Protein AF-A0A820FHE3-F1 (afdb_monomer)

Secondary structure (DSSP, 8-state):
----------HHHHHHHHHHHHHTSEEEETTEEEE-----TTTTT----TTSS--HHHHHHHHHHHHHHHHHH--SHHHHHHHHHHHHHHHHHTT--HHHH--

Sequence (103 aa):
MFYFLNFFPSTNEIKSDIKTNEQNRYMNSNGALKTSVYHKEAAEPYVVPFGSNHPDHVFQNIIDTAITRAVRYLTTLSQFEEEIRQMKLTFLYNGYPPRHIDR

Radius of gyration: 16.95 Å; Cα contacts (8 Å, |Δi|>4): 67; chains: 1; bounding box: 39×17×57 Å

Structure (mmCIF, N/CA/C/O backbone):
data_AF-A0A820FHE3-F1
#
_entry.id   AF-A0A820FHE3-F1
#
loop_
_atom_site.group_PDB
_atom_site.id
_atom_site.type_symbol
_atom_site.label_atom_id
_atom_site.label_alt_id
_atom_site.label_comp_id
_atom_site.label_asym_id
_atom_site.label_entity_id
_atom_site.label_seq_id
_atom_site.pdbx_PDB_ins_code
_atom_site.Cartn_x
_atom_site.Cartn_y
_atom_site.Cartn_z
_atom_site.occupancy
_atom_site.B_iso_or_equiv
_atom_site.auth_seq_id
_atom_site.auth_comp_id
_atom_site.auth_asym_id
_atom_site.auth_atom_id
_atom_site.pdbx_PDB_model_num
ATOM 1 N N . MET A 1 1 ? -6.186 -5.591 -40.929 1.00 33.16 1 MET A N 1
ATOM 2 C CA . MET A 1 1 ? -7.579 -5.646 -40.442 1.00 33.16 1 MET A CA 1
ATOM 3 C C . MET A 1 1 ? -7.529 -6.193 -39.024 1.00 33.16 1 MET A C 1
ATOM 5 O O . MET A 1 1 ? -7.287 -7.377 -38.866 1.00 33.16 1 MET A O 1
ATOM 9 N N . PHE A 1 2 ? -7.623 -5.330 -38.011 1.00 31.20 2 PHE A N 1
ATOM 10 C CA . PHE A 1 2 ? -7.671 -5.734 -36.603 1.00 31.20 2 PHE A CA 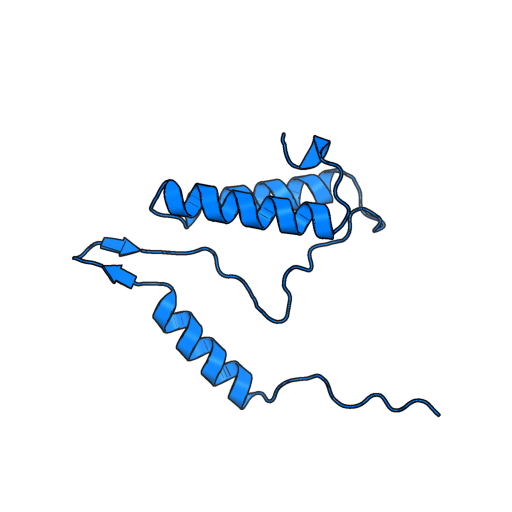1
ATOM 11 C C . PHE A 1 2 ? -8.873 -5.041 -35.963 1.00 31.20 2 PHE A C 1
ATOM 13 O O . PHE A 1 2 ? -8.967 -3.816 -35.982 1.00 31.20 2 PHE A O 1
ATOM 20 N N . TYR A 1 3 ? -9.818 -5.844 -35.480 1.00 31.83 3 TYR A N 1
ATOM 21 C CA . TYR A 1 3 ? -11.019 -5.391 -34.792 1.00 31.83 3 TYR A CA 1
ATOM 22 C C . TYR A 1 3 ? -10.658 -5.022 -33.348 1.00 31.83 3 TYR A C 1
ATOM 24 O O . TYR A 1 3 ? -10.362 -5.904 -32.547 1.00 31.83 3 TYR A O 1
ATOM 32 N N . PHE A 1 4 ? -10.701 -3.734 -33.004 1.00 33.56 4 PHE A N 1
ATOM 33 C CA . PHE A 1 4 ? -10.825 -3.301 -31.612 1.00 33.56 4 PHE A CA 1
ATOM 34 C C . PHE A 1 4 ? -12.307 -3.393 -31.236 1.00 33.56 4 PHE A C 1
ATOM 36 O O . PHE A 1 4 ? -13.102 -2.524 -31.591 1.00 33.56 4 PHE A O 1
ATOM 43 N N . LEU A 1 5 ? -12.697 -4.487 -30.582 1.00 34.28 5 LEU A N 1
ATOM 44 C CA . LEU A 1 5 ? -14.011 -4.602 -29.956 1.00 34.28 5 LEU A CA 1
ATOM 45 C 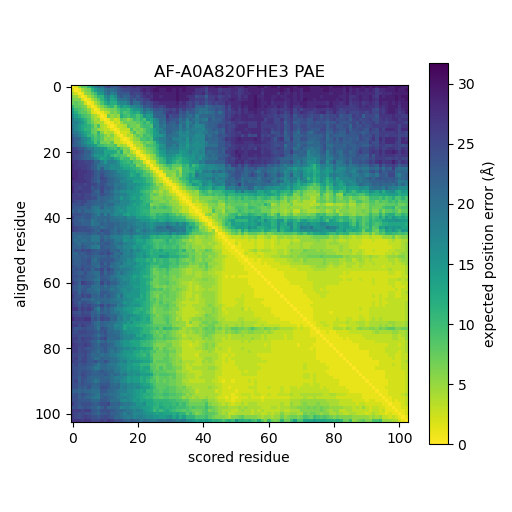C . LEU A 1 5 ? -14.005 -3.847 -28.623 1.00 34.28 5 LEU A C 1
ATOM 47 O O . LEU A 1 5 ? -13.075 -3.947 -27.828 1.00 34.28 5 LEU A O 1
ATOM 51 N N . ASN A 1 6 ? -15.066 -3.068 -28.442 1.00 43.72 6 ASN A N 1
ATOM 52 C CA . ASN A 1 6 ? -15.377 -2.204 -27.311 1.00 43.72 6 ASN A CA 1
ATOM 53 C C . ASN A 1 6 ? -15.118 -2.867 -25.945 1.00 43.72 6 ASN A C 1
ATOM 55 O O . ASN A 1 6 ? -15.821 -3.801 -25.570 1.00 43.72 6 ASN A O 1
ATOM 59 N N . PHE A 1 7 ? -14.164 -2.326 -25.181 1.00 43.53 7 PHE A N 1
ATOM 60 C CA . PHE A 1 7 ? -13.943 -2.641 -23.764 1.00 43.53 7 PHE A CA 1
ATOM 61 C C . PHE A 1 7 ? -14.083 -1.365 -22.921 1.00 43.53 7 PHE A C 1
ATOM 63 O O . PHE A 1 7 ? -13.185 -0.973 -22.184 1.00 43.53 7 PHE A O 1
ATOM 70 N N . PHE A 1 8 ? -15.190 -0.645 -23.088 1.00 42.44 8 PHE A N 1
ATOM 71 C CA . PHE A 1 8 ? -15.548 0.437 -22.173 1.00 42.44 8 PHE A CA 1
ATOM 72 C C . PHE A 1 8 ? -16.956 0.169 -21.642 1.00 42.44 8 PHE A C 1
ATOM 74 O O . PHE A 1 8 ? -17.887 0.108 -22.450 1.00 42.44 8 PHE A O 1
ATOM 81 N N . PRO A 1 9 ? -17.116 -0.033 -20.321 1.00 46.78 9 PRO A N 1
ATOM 82 C CA . PRO A 1 9 ? -18.422 -0.278 -19.729 1.00 46.78 9 PRO A CA 1
ATOM 83 C C . PRO A 1 9 ? -19.325 0.947 -19.883 1.00 46.78 9 PRO A C 1
ATOM 85 O O . PRO A 1 9 ? -18.869 2.094 -19.971 1.00 46.78 9 PRO A O 1
ATOM 88 N N . SER A 1 10 ? -20.628 0.690 -19.937 1.00 46.50 10 SER A N 1
ATOM 89 C CA . SER A 1 10 ? -21.655 1.711 -20.130 1.00 46.50 10 SER A CA 1
ATOM 90 C C . SER A 1 10 ? -21.689 2.678 -18.945 1.00 46.50 10 SER A C 1
ATOM 92 O O . SER A 1 10 ? -21.526 2.290 -17.789 1.00 46.50 10 SER A O 1
ATOM 94 N N . THR A 1 11 ? -21.973 3.958 -19.199 1.00 52.69 11 THR A N 1
ATOM 95 C CA . THR A 1 11 ? -22.060 4.989 -18.145 1.00 52.69 11 THR A CA 1
ATOM 96 C C . THR A 1 11 ? -23.116 4.685 -17.077 1.00 52.69 11 THR A C 1
ATOM 98 O O . THR A 1 11 ? -23.046 5.234 -15.977 1.00 52.69 11 THR A O 1
ATOM 101 N N . ASN A 1 12 ? -24.074 3.804 -17.375 1.00 47.56 12 ASN A N 1
ATOM 102 C CA . ASN A 1 12 ? -25.076 3.340 -16.421 1.00 47.56 12 ASN A CA 1
ATOM 103 C C . ASN A 1 12 ? -24.550 2.237 -15.490 1.00 47.56 12 ASN A C 1
ATOM 105 O O . ASN A 1 12 ? -24.886 2.268 -14.310 1.00 47.56 12 ASN A O 1
ATOM 109 N N . GLU A 1 13 ? -23.686 1.344 -15.980 1.00 50.00 13 GLU A N 1
ATOM 110 C CA . GLU A 1 13 ? -23.019 0.305 -15.173 1.00 50.00 13 GLU A CA 1
ATOM 111 C C . GLU A 1 13 ? -22.034 0.951 -14.193 1.00 50.00 13 GLU A C 1
ATOM 113 O O . GLU A 1 13 ? -22.070 0.697 -12.993 1.00 50.00 13 GLU A O 1
ATOM 118 N N . ILE A 1 14 ? -21.269 1.938 -14.673 1.00 51.50 14 ILE A N 1
ATOM 119 C CA . ILE A 1 14 ? -20.354 2.726 -13.839 1.00 51.50 14 ILE A CA 1
ATOM 120 C C . ILE A 1 14 ? -21.112 3.417 -12.689 1.00 51.50 14 ILE A C 1
ATOM 122 O O . ILE A 1 14 ? -20.623 3.472 -11.566 1.00 51.50 14 ILE A O 1
ATOM 126 N N . LYS A 1 15 ? -22.323 3.937 -12.929 1.00 46.28 15 LYS A N 1
ATOM 127 C CA . LYS A 1 15 ? -23.118 4.624 -11.894 1.00 46.28 15 LYS A CA 1
ATOM 128 C C . LYS A 1 15 ? -23.729 3.673 -10.863 1.00 46.28 15 LYS A C 1
ATOM 130 O O . LYS A 1 15 ? -23.838 4.064 -9.700 1.00 46.28 15 LYS A O 1
ATOM 135 N N . SER A 1 16 ? -24.144 2.469 -11.261 1.00 48.84 16 SER A N 1
ATOM 136 C CA . SER A 1 16 ? -24.615 1.451 -10.314 1.00 48.84 16 SER A CA 1
ATOM 137 C C . SER A 1 16 ? -23.469 0.905 -9.473 1.00 48.84 16 SER A C 1
ATOM 139 O O . SER A 1 16 ? -23.625 0.798 -8.261 1.00 48.84 16 SER A O 1
ATOM 141 N N . ASP A 1 17 ? -22.300 0.677 -10.074 1.00 47.03 17 ASP A N 1
ATOM 142 C CA . ASP A 1 17 ? -21.113 0.196 -9.363 1.00 47.03 17 ASP A CA 1
ATOM 143 C C . ASP A 1 17 ? -20.571 1.245 -8.395 1.00 47.03 17 ASP A C 1
ATOM 145 O O . ASP A 1 17 ? -20.161 0.905 -7.288 1.00 47.03 17 ASP A O 1
ATOM 149 N N . ILE A 1 18 ? -20.627 2.532 -8.760 1.00 50.44 18 ILE A N 1
ATOM 150 C CA . ILE A 1 18 ? -20.281 3.637 -7.857 1.00 50.44 18 ILE A CA 1
ATOM 151 C C . ILE A 1 18 ? -21.242 3.682 -6.663 1.00 50.44 18 ILE A C 1
ATOM 153 O O . ILE A 1 18 ? -20.776 3.768 -5.532 1.00 50.44 18 ILE A O 1
ATOM 157 N N . LYS A 1 19 ? -22.562 3.565 -6.871 1.00 48.12 19 LYS A N 1
ATOM 158 C CA . LYS A 1 19 ? -23.539 3.582 -5.765 1.00 48.12 19 LYS A CA 1
ATOM 159 C C . LYS A 1 19 ? -23.408 2.375 -4.834 1.00 48.12 19 LYS A C 1
ATOM 161 O O . LYS A 1 19 ? -23.460 2.546 -3.616 1.00 48.12 19 LYS A O 1
ATOM 166 N N . THR A 1 20 ? -23.211 1.181 -5.386 1.00 44.91 20 THR A N 1
ATOM 167 C CA . THR A 1 20 ? -23.038 -0.049 -4.600 1.00 44.91 20 THR A CA 1
ATOM 168 C C . THR A 1 20 ? -21.692 -0.054 -3.862 1.00 44.91 20 THR A C 1
ATOM 170 O O . THR A 1 20 ? -21.626 -0.484 -2.710 1.00 44.91 20 THR A O 1
ATOM 173 N N . ASN A 1 21 ? -20.629 0.509 -4.454 1.00 47.00 21 ASN A N 1
ATOM 174 C CA . ASN A 1 21 ? -19.341 0.678 -3.775 1.00 47.00 21 ASN A CA 1
ATOM 175 C C . ASN A 1 21 ? -19.349 1.794 -2.722 1.00 47.00 21 ASN A C 1
ATOM 177 O O . ASN A 1 21 ? -18.700 1.650 -1.691 1.00 47.00 21 ASN A O 1
ATOM 181 N N . GLU A 1 22 ? -20.068 2.899 -2.927 1.00 47.22 22 GLU A N 1
ATOM 182 C CA . GLU A 1 22 ? -20.193 3.970 -1.927 1.00 47.22 22 GLU A CA 1
ATOM 183 C C . GLU A 1 22 ? -20.938 3.504 -0.668 1.00 47.22 22 GLU A C 1
ATOM 185 O O . GLU A 1 22 ? -20.520 3.833 0.444 1.00 47.22 22 GLU A O 1
ATOM 190 N N . GLN A 1 23 ? -21.978 2.677 -0.817 1.00 42.72 23 GLN A N 1
ATOM 191 C CA . GLN A 1 23 ? -22.740 2.128 0.312 1.00 42.72 23 GLN A CA 1
ATOM 192 C C . GLN A 1 23 ? -21.948 1.121 1.171 1.00 42.72 23 GLN A C 1
ATOM 194 O O . GLN A 1 23 ? -22.239 0.986 2.356 1.00 42.72 23 GLN A O 1
ATOM 199 N N . ASN A 1 24 ? -20.906 0.477 0.632 1.00 45.69 24 ASN A N 1
ATOM 200 C CA . ASN A 1 24 ? -20.044 -0.456 1.376 1.00 45.69 24 ASN A CA 1
ATOM 201 C C . ASN A 1 24 ? -18.840 0.203 2.083 1.00 45.69 24 ASN A C 1
ATOM 203 O O . ASN A 1 24 ? -18.128 -0.468 2.828 1.00 45.69 24 ASN A O 1
ATOM 207 N N . ARG A 1 25 ? -18.585 1.503 1.872 1.00 52.56 25 ARG A N 1
ATOM 208 C CA . ARG A 1 25 ? -17.352 2.186 2.335 1.00 52.56 25 ARG A CA 1
ATOM 209 C C . ARG A 1 25 ? -17.454 2.850 3.706 1.00 52.56 25 ARG A C 1
ATOM 211 O O . ARG A 1 25 ? -16.428 3.194 4.288 1.00 52.56 25 ARG A O 1
ATOM 218 N N . TYR A 1 26 ? -18.670 2.984 4.224 1.00 51.03 26 TYR A N 1
ATOM 219 C CA . TYR A 1 26 ? -18.955 3.467 5.571 1.00 51.03 26 TYR A CA 1
ATOM 220 C C . TYR A 1 26 ? -19.893 2.475 6.247 1.00 51.03 26 TYR A C 1
ATOM 222 O O . TYR A 1 26 ? -21.112 2.636 6.242 1.00 51.03 26 TYR A O 1
ATOM 230 N N . MET A 1 27 ? -19.331 1.412 6.813 1.00 56.25 27 MET A N 1
ATOM 231 C CA . MET A 1 27 ? -20.122 0.470 7.598 1.00 56.25 27 MET A CA 1
ATOM 232 C C . MET A 1 27 ? -20.221 1.004 9.021 1.00 56.25 27 MET A C 1
ATOM 234 O O . MET A 1 27 ? -1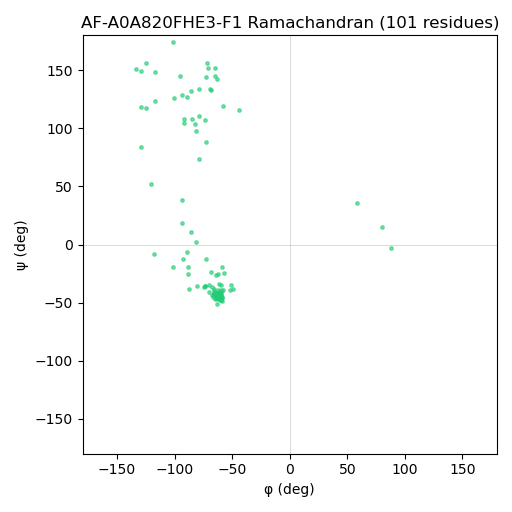9.244 1.001 9.768 1.00 56.25 27 MET A O 1
ATOM 238 N N . ASN A 1 28 ? -21.409 1.476 9.400 1.00 58.34 28 ASN A N 1
ATOM 239 C CA . ASN A 1 28 ? -21.736 1.694 10.802 1.00 58.34 28 ASN A CA 1
ATOM 240 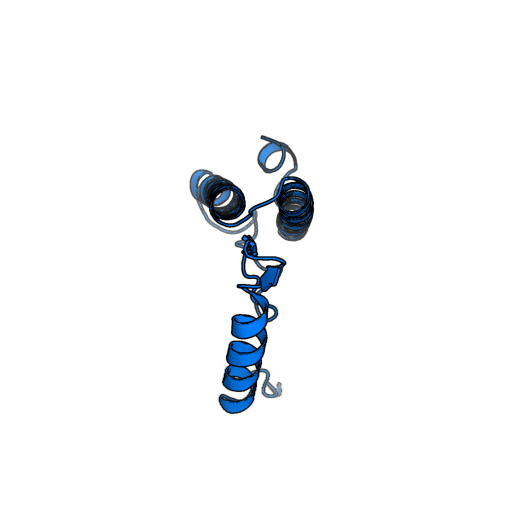C C . ASN A 1 28 ? -21.940 0.321 11.453 1.00 58.34 28 ASN A C 1
ATOM 242 O O . ASN A 1 28 ? -23.048 -0.213 11.474 1.00 58.34 28 ASN A O 1
ATOM 246 N N . SER A 1 29 ? -20.859 -0.280 11.946 1.00 60.94 29 SER A N 1
ATOM 247 C CA . SER A 1 29 ? -20.967 -1.466 12.789 1.00 60.94 29 SER A CA 1
ATOM 248 C C . SER A 1 29 ? -21.021 -1.013 14.243 1.00 60.94 29 SER A C 1
ATOM 250 O O . SER A 1 29 ? -20.006 -0.576 14.785 1.00 60.94 29 SER A O 1
ATOM 252 N N . ASN A 1 30 ? -22.190 -1.129 14.873 1.00 62.25 30 ASN A N 1
ATOM 253 C CA . ASN A 1 30 ? -22.397 -0.869 16.303 1.00 62.25 30 ASN A CA 1
ATOM 254 C C . ASN A 1 30 ? -22.028 0.557 16.768 1.00 62.25 30 ASN A C 1
ATOM 256 O O . ASN A 1 30 ? -21.519 0.736 17.870 1.00 62.25 30 ASN A O 1
ATOM 260 N N . GLY A 1 31 ? -22.261 1.578 15.941 1.00 68.31 31 GLY A N 1
ATOM 261 C CA . GLY A 1 31 ? -21.963 2.979 16.266 1.00 68.31 31 GLY A CA 1
ATOM 262 C C . GLY A 1 31 ? -20.541 3.426 15.917 1.00 68.31 31 GLY A C 1
ATOM 263 O O . GLY A 1 31 ? -20.235 4.607 16.059 1.00 68.31 31 GLY A O 1
ATOM 264 N N . ALA A 1 32 ? -19.686 2.523 15.427 1.00 63.19 32 ALA A N 1
ATOM 265 C CA . ALA A 1 32 ? -18.350 2.851 14.941 1.00 63.19 32 ALA A CA 1
ATOM 266 C C . ALA A 1 32 ? -18.339 2.936 13.409 1.00 63.19 32 ALA A C 1
ATOM 268 O O . ALA A 1 32 ? -18.741 1.997 12.717 1.00 63.19 32 ALA A O 1
ATOM 269 N N . LEU A 1 33 ? -17.860 4.066 12.885 1.00 68.62 33 LEU A N 1
ATOM 270 C CA . LEU A 1 33 ? -17.671 4.283 11.454 1.00 68.62 33 LEU A CA 1
ATOM 271 C C . LEU A 1 33 ? -16.458 3.466 10.990 1.00 68.62 33 LEU A C 1
ATOM 273 O O . LEU A 1 33 ? -15.328 3.819 11.314 1.00 68.62 33 LEU A O 1
ATOM 277 N N . LYS A 1 34 ? -16.678 2.373 10.253 1.00 69.75 34 LYS A N 1
ATOM 278 C CA . LYS A 1 34 ? -15.600 1.630 9.586 1.00 69.75 34 LYS A CA 1
ATOM 279 C C . LYS A 1 34 ? -15.367 2.190 8.195 1.00 69.75 34 LYS A C 1
ATOM 281 O O . LYS A 1 34 ? -16.304 2.259 7.400 1.00 69.75 34 LYS A O 1
ATOM 286 N N . THR A 1 35 ? -14.117 2.529 7.910 1.00 75.81 35 THR A N 1
ATOM 287 C CA . THR A 1 35 ? -13.654 2.996 6.601 1.00 75.81 35 THR A CA 1
ATOM 288 C C . THR A 1 35 ? -12.630 2.027 6.018 1.00 75.81 35 THR A C 1
ATOM 290 O O . THR A 1 35 ? -11.896 1.358 6.748 1.00 75.81 35 THR A O 1
ATOM 293 N N . SER A 1 36 ? -12.617 1.919 4.691 1.00 72.94 36 SER A N 1
ATOM 294 C CA . SER A 1 36 ? -11.680 1.095 3.924 1.00 72.94 36 SER A CA 1
ATOM 295 C C . SER A 1 36 ? -10.949 1.933 2.875 1.00 72.94 36 SER A C 1
ATOM 297 O O . SER A 1 36 ? -11.440 2.983 2.441 1.00 72.94 36 SER A O 1
ATOM 299 N N . VAL A 1 37 ? -9.768 1.473 2.452 1.00 77.25 37 VAL A N 1
ATOM 300 C CA . VAL A 1 37 ? -9.127 2.011 1.250 1.00 77.25 37 VAL A CA 1
ATOM 301 C C . VAL A 1 37 ? -9.953 1.580 0.046 1.00 77.25 37 VAL A C 1
ATOM 303 O O . VAL A 1 37 ? -10.397 0.441 -0.058 1.00 77.25 37 VAL A O 1
ATOM 306 N N . TYR A 1 38 ? -10.215 2.536 -0.840 1.00 75.88 38 TYR A N 1
ATOM 307 C CA . TYR A 1 38 ? -10.924 2.243 -2.070 1.00 75.88 38 TYR A CA 1
ATOM 308 C C . TYR A 1 38 ? -9.997 1.776 -3.156 1.00 75.88 38 TYR A C 1
ATOM 310 O O . TYR A 1 38 ? -9.028 2.470 -3.489 1.00 75.88 38 TYR A O 1
ATOM 318 N N . HIS A 1 39 ? -10.454 0.683 -3.742 1.00 73.56 39 HIS A N 1
ATOM 319 C CA . HIS A 1 39 ? -9.801 -0.053 -4.783 1.00 73.56 39 HIS A CA 1
ATOM 320 C C . HIS A 1 39 ? -10.659 -0.014 -6.043 1.00 73.56 39 HIS A C 1
ATOM 322 O O . HIS A 1 39 ? -11.851 -0.328 -6.003 1.00 73.56 39 HIS A O 1
ATOM 328 N N . LYS A 1 40 ? -10.104 0.468 -7.158 1.00 74.62 40 LYS A N 1
ATOM 329 C CA . LYS A 1 40 ? -10.862 0.588 -8.413 1.00 74.62 40 LYS A CA 1
ATOM 330 C C . LYS A 1 40 ? -10.670 -0.694 -9.209 1.00 74.62 40 LYS A C 1
ATOM 332 O O . LYS A 1 40 ? -9.649 -0.834 -9.872 1.00 74.62 40 LYS A O 1
ATOM 337 N N . GLU A 1 41 ? -11.681 -1.560 -9.233 1.00 67.38 41 GLU A N 1
ATOM 338 C CA . GLU A 1 41 ? -11.594 -2.889 -9.867 1.00 67.38 41 GLU A CA 1
ATOM 339 C C . GLU A 1 41 ? -11.092 -2.857 -11.319 1.00 67.38 41 GLU A C 1
ATOM 341 O O . GLU A 1 41 ? -10.270 -3.671 -11.715 1.00 67.38 41 GLU A O 1
ATOM 346 N N . ALA A 1 42 ? -11.514 -1.865 -12.109 1.00 61.97 42 ALA A N 1
ATOM 347 C CA . ALA A 1 42 ? -11.091 -1.735 -13.506 1.00 61.97 42 ALA A CA 1
ATOM 348 C C . ALA A 1 42 ? -9.630 -1.270 -13.699 1.00 61.97 42 ALA A C 1
ATOM 350 O O . ALA A 1 42 ? -9.135 -1.272 -14.823 1.00 61.97 42 ALA A O 1
ATOM 351 N N . ALA A 1 43 ? -8.971 -0.786 -12.645 1.00 62.88 43 ALA A N 1
ATOM 352 C CA . ALA A 1 43 ? -7.608 -0.260 -12.692 1.00 62.88 43 ALA A CA 1
ATOM 353 C C . ALA A 1 43 ? -6.635 -1.056 -11.816 1.00 62.88 43 ALA A C 1
ATOM 355 O O . ALA A 1 43 ? -5.435 -0.831 -11.903 1.00 62.88 43 ALA A O 1
ATOM 356 N N . GLU A 1 44 ? -7.110 -1.989 -10.998 1.00 64.25 44 GLU A N 1
ATOM 357 C CA . GLU A 1 44 ? -6.248 -2.806 -10.158 1.00 64.25 44 GLU A CA 1
ATOM 358 C C . GLU A 1 44 ? -5.911 -4.152 -10.790 1.00 64.25 44 GLU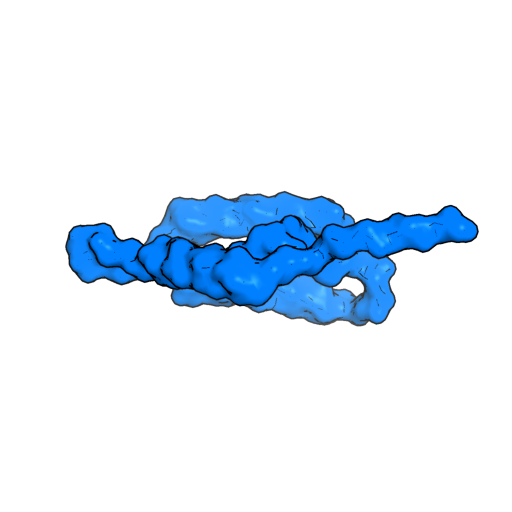 A C 1
ATOM 360 O O . GLU A 1 44 ? -6.736 -4.737 -11.488 1.00 64.25 44 GLU A O 1
ATOM 365 N N . PRO A 1 45 ? -4.687 -4.654 -10.568 1.00 67.44 45 PRO A N 1
ATOM 366 C CA . PRO A 1 45 ? -3.641 -4.121 -9.690 1.00 67.44 45 PRO A CA 1
ATOM 367 C C . PRO A 1 45 ? -2.644 -3.208 -10.437 1.00 67.44 45 PRO A C 1
ATOM 369 O O . PRO A 1 45 ? -1.447 -3.295 -10.197 1.00 67.44 45 PRO A O 1
ATOM 372 N N . TYR A 1 46 ? -3.061 -2.374 -11.394 1.00 72.06 46 TYR A N 1
ATOM 373 C CA . TYR A 1 46 ? -2.121 -1.591 -12.204 1.00 72.06 46 TYR A CA 1
ATOM 374 C C . TYR A 1 46 ? -1.671 -0.316 -11.482 1.00 72.06 46 TYR A C 1
ATOM 376 O O . TYR A 1 46 ? -2.377 0.692 -11.434 1.00 72.06 46 TYR A O 1
ATOM 384 N N . VAL A 1 47 ? -0.445 -0.350 -10.960 1.00 85.25 47 VAL A N 1
ATOM 385 C CA . VAL A 1 47 ? 0.324 0.852 -10.609 1.00 85.25 47 VAL A CA 1
ATOM 386 C C . VAL A 1 47 ? 1.360 1.118 -11.699 1.00 85.25 47 VAL A C 1
ATOM 388 O O . VAL A 1 47 ? 1.505 0.345 -12.642 1.00 85.25 47 VAL A O 1
ATOM 391 N N . VAL A 1 48 ? 2.076 2.236 -11.606 1.00 88.69 48 VAL A N 1
ATOM 392 C CA . VAL A 1 48 ? 3.157 2.547 -12.548 1.00 88.69 48 VAL A CA 1
ATOM 393 C C . VAL A 1 48 ? 4.200 1.414 -12.510 1.00 88.69 48 VAL A C 1
ATOM 395 O O . VAL A 1 48 ? 4.780 1.192 -11.452 1.00 88.69 48 VAL A O 1
ATOM 398 N N . PRO A 1 49 ? 4.469 0.693 -13.616 1.00 91.19 49 PRO A N 1
ATOM 399 C CA . PRO A 1 49 ? 5.428 -0.411 -13.603 1.00 91.19 49 PRO A CA 1
ATOM 400 C C . PRO A 1 49 ? 6.841 0.071 -13.271 1.00 91.19 49 PRO A C 1
ATOM 402 O O . PRO A 1 49 ? 7.260 1.117 -13.769 1.00 91.19 49 PRO A O 1
ATOM 405 N N . PHE A 1 50 ? 7.620 -0.703 -12.512 1.00 89.56 50 PHE A N 1
ATOM 406 C CA . PHE A 1 50 ? 8.968 -0.286 -12.085 1.00 89.56 50 PHE A CA 1
ATOM 407 C C . PHE A 1 50 ? 9.943 -0.063 -13.259 1.00 89.56 50 PHE A C 1
ATOM 409 O O . PHE A 1 50 ? 10.874 0.725 -13.160 1.00 89.56 50 PHE A O 1
ATOM 416 N N . GLY A 1 51 ? 9.712 -0.723 -14.400 1.00 90.31 51 GLY A N 1
ATOM 417 C CA . GLY A 1 51 ? 10.503 -0.539 -15.625 1.00 90.31 51 GLY A CA 1
ATOM 418 C C . GLY A 1 51 ? 10.124 0.684 -16.471 1.00 90.31 51 GLY A C 1
ATOM 419 O O . GLY A 1 51 ? 10.671 0.867 -17.557 1.00 90.31 51 GLY A O 1
ATOM 420 N N . SER A 1 52 ? 9.158 1.492 -16.033 1.00 90.75 52 SER A N 1
ATOM 421 C CA . SER A 1 52 ? 8.774 2.721 -16.732 1.00 90.75 52 SER A CA 1
ATOM 422 C C . SER A 1 52 ? 9.839 3.814 -16.582 1.00 90.75 52 SER A C 1
ATOM 424 O O . SER A 1 52 ? 10.631 3.817 -15.642 1.00 90.75 52 SER A O 1
ATOM 426 N N . ASN A 1 53 ? 9.871 4.760 -17.525 1.00 93.00 53 ASN A N 1
ATOM 427 C CA . ASN A 1 53 ? 10.861 5.838 -17.538 1.00 93.00 53 ASN A CA 1
ATOM 428 C C . ASN A 1 53 ? 10.503 6.949 -16.534 1.00 93.00 53 ASN A C 1
ATOM 430 O O . ASN A 1 53 ? 10.048 8.031 -16.918 1.00 93.00 53 ASN A O 1
ATOM 434 N N . HIS A 1 54 ? 10.691 6.665 -15.248 1.00 92.38 54 HIS A N 1
ATOM 435 C CA . HIS A 1 54 ? 10.492 7.606 -14.152 1.00 92.38 54 HIS A CA 1
ATOM 436 C C . HIS A 1 54 ? 11.668 7.560 -13.165 1.00 92.38 54 HIS A C 1
ATOM 438 O O . HIS A 1 54 ? 12.325 6.532 -13.028 1.00 92.38 54 HIS A O 1
ATOM 444 N N . PRO A 1 55 ? 11.962 8.675 -12.478 1.00 92.94 55 PRO A N 1
ATOM 445 C CA . PRO A 1 55 ? 13.005 8.706 -11.460 1.00 92.94 55 PRO A CA 1
ATOM 446 C C . PRO A 1 55 ? 12.595 7.937 -10.192 1.00 92.94 55 PRO A C 1
ATOM 448 O O . PRO A 1 55 ? 11.419 7.915 -9.830 1.00 92.94 55 PRO A O 1
ATOM 451 N N . ASP A 1 56 ? 13.579 7.398 -9.463 1.00 89.06 56 ASP A N 1
ATOM 452 C CA . ASP A 1 56 ? 13.389 6.543 -8.273 1.00 89.06 56 ASP A CA 1
ATOM 453 C C . ASP A 1 56 ? 12.408 7.104 -7.229 1.00 89.06 56 ASP A C 1
ATOM 455 O O . ASP A 1 56 ? 11.607 6.368 -6.648 1.00 89.06 56 ASP A O 1
ATOM 459 N N . HIS A 1 57 ? 12.422 8.423 -7.009 1.00 91.38 57 HIS A N 1
ATOM 460 C CA . HIS A 1 57 ? 11.543 9.069 -6.033 1.00 91.38 57 HIS A CA 1
ATOM 461 C C . HIS A 1 57 ? 10.053 8.943 -6.383 1.00 91.38 57 HIS A C 1
ATOM 463 O O . HIS A 1 57 ? 9.220 8.968 -5.484 1.00 91.38 57 HIS A O 1
ATOM 469 N N . VAL A 1 58 ? 9.693 8.788 -7.662 1.00 91.75 58 VAL A N 1
ATOM 470 C CA . VAL A 1 58 ? 8.298 8.570 -8.074 1.00 91.7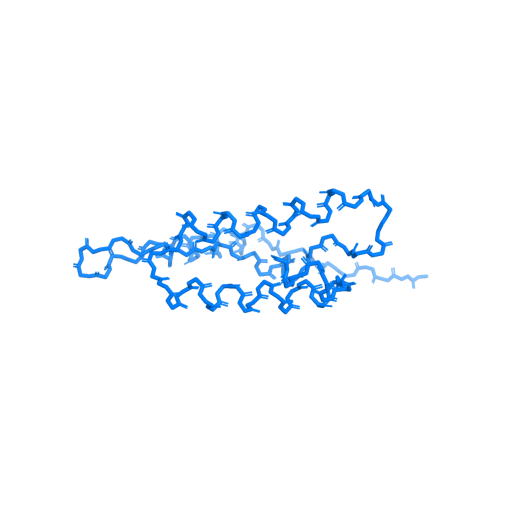5 58 VAL A CA 1
ATOM 471 C C . VAL A 1 58 ? 7.817 7.217 -7.568 1.00 91.75 58 VAL A C 1
ATOM 473 O O . VAL A 1 58 ? 6.740 7.133 -6.984 1.00 91.75 58 VAL A O 1
ATOM 476 N N . PHE A 1 59 ? 8.630 6.172 -7.723 1.00 90.62 59 PHE A N 1
ATOM 477 C CA . PHE A 1 59 ? 8.295 4.835 -7.241 1.00 90.62 59 PHE A CA 1
ATOM 478 C C . PHE A 1 59 ? 8.168 4.801 -5.717 1.00 90.62 59 PHE A C 1
ATOM 480 O O . PHE A 1 59 ? 7.214 4.215 -5.208 1.00 90.62 59 PHE A O 1
ATOM 487 N N . GLN A 1 60 ? 9.067 5.483 -5.001 1.00 90.06 60 GLN A N 1
ATOM 488 C CA . GLN A 1 60 ? 8.984 5.601 -3.544 1.00 90.06 60 GLN A CA 1
ATOM 489 C C . GLN A 1 60 ? 7.725 6.365 -3.109 1.00 90.06 60 GLN A C 1
ATOM 491 O O . GLN A 1 60 ? 6.977 5.881 -2.267 1.00 90.06 60 GLN A O 1
ATOM 496 N N . ASN A 1 61 ? 7.424 7.499 -3.747 1.00 92.00 61 ASN A N 1
ATOM 497 C CA . ASN A 1 61 ? 6.239 8.295 -3.427 1.00 92.00 61 ASN A CA 1
ATOM 498 C C . ASN A 1 61 ? 4.936 7.512 -3.618 1.00 92.00 61 ASN A C 1
ATOM 500 O O . ASN A 1 61 ? 3.984 7.725 -2.867 1.00 92.00 61 ASN A O 1
ATOM 504 N N . ILE A 1 62 ? 4.869 6.618 -4.611 1.00 90.88 62 ILE A N 1
ATOM 505 C CA . ILE A 1 62 ? 3.701 5.751 -4.817 1.00 90.88 62 ILE A CA 1
ATOM 506 C C . ILE A 1 62 ? 3.502 4.836 -3.602 1.00 90.88 62 ILE A C 1
ATOM 508 O O . ILE A 1 62 ? 2.384 4.747 -3.094 1.00 90.88 62 ILE A O 1
ATOM 512 N N . ILE A 1 63 ? 4.573 4.204 -3.113 1.00 90.44 63 ILE A N 1
ATOM 513 C CA . ILE A 1 63 ? 4.541 3.332 -1.930 1.00 90.44 63 ILE A CA 1
ATOM 514 C C . ILE A 1 63 ? 4.145 4.141 -0.691 1.00 90.44 63 ILE A C 1
ATOM 516 O O . ILE A 1 63 ? 3.173 3.800 -0.015 1.00 90.44 63 ILE A O 1
ATOM 520 N N . ASP A 1 64 ? 4.820 5.264 -0.447 1.00 91.56 64 ASP A N 1
ATOM 521 C CA . ASP A 1 64 ? 4.594 6.114 0.725 1.00 91.56 64 ASP A CA 1
ATOM 522 C C . ASP A 1 64 ? 3.161 6.661 0.757 1.00 91.56 64 ASP A C 1
ATOM 524 O O . ASP A 1 64 ? 2.505 6.686 1.803 1.00 91.56 64 ASP A O 1
ATOM 528 N N . THR A 1 65 ? 2.631 7.060 -0.402 1.00 90.25 65 THR A N 1
ATOM 529 C CA . THR A 1 65 ? 1.250 7.539 -0.533 1.00 90.25 65 THR A CA 1
ATOM 530 C C . THR A 1 65 ? 0.251 6.423 -0.246 1.00 90.25 65 THR A C 1
ATOM 532 O O . THR A 1 65 ? -0.753 6.662 0.428 1.00 90.25 65 THR A O 1
ATOM 535 N N . ALA A 1 66 ? 0.507 5.208 -0.734 1.00 88.69 66 ALA A N 1
ATOM 536 C CA . ALA A 1 66 ? -0.366 4.061 -0.509 1.00 88.69 66 ALA A CA 1
ATOM 537 C C . ALA A 1 66 ? -0.416 3.688 0.984 1.00 88.69 66 ALA A C 1
ATOM 539 O O . ALA A 1 66 ? -1.501 3.611 1.565 1.00 88.69 66 ALA A O 1
ATOM 540 N N . ILE A 1 67 ? 0.745 3.613 1.643 1.00 89.56 67 ILE A N 1
ATOM 541 C CA . ILE A 1 67 ? 0.851 3.375 3.091 1.00 89.56 67 ILE A CA 1
ATOM 542 C C . ILE A 1 67 ? 0.158 4.491 3.879 1.00 89.56 67 ILE A C 1
ATOM 544 O O . ILE A 1 67 ? -0.656 4.215 4.758 1.00 89.56 67 ILE A O 1
ATOM 548 N N . THR A 1 68 ? 0.412 5.758 3.544 1.00 90.44 68 THR A N 1
ATOM 549 C CA . THR A 1 68 ? -0.205 6.904 4.234 1.00 90.44 68 THR A CA 1
ATOM 550 C C . THR A 1 68 ? -1.730 6.872 4.127 1.00 90.44 68 THR A C 1
ATOM 552 O O . THR A 1 68 ? -2.435 7.173 5.092 1.00 90.44 68 THR A O 1
ATOM 555 N N . ARG A 1 69 ? -2.270 6.476 2.968 1.00 88.19 69 ARG A N 1
ATOM 556 C CA . ARG A 1 69 ? -3.715 6.291 2.779 1.00 88.19 69 ARG A CA 1
ATOM 557 C C . ARG A 1 69 ? -4.250 5.143 3.628 1.00 88.19 69 ARG A C 1
ATOM 559 O O . ARG A 1 69 ? -5.293 5.322 4.253 1.00 88.19 69 ARG A O 1
ATOM 566 N N . ALA A 1 70 ? -3.546 4.015 3.689 1.00 88.75 70 ALA A N 1
ATOM 567 C CA . ALA A 1 70 ? -3.922 2.892 4.541 1.00 88.75 70 ALA A CA 1
ATOM 568 C C . ALA A 1 70 ? -3.969 3.307 6.022 1.00 88.75 70 ALA A C 1
ATOM 570 O O . ALA A 1 70 ? -4.985 3.102 6.679 1.00 88.75 70 ALA A O 1
ATOM 571 N N . VAL A 1 71 ? -2.941 3.999 6.523 1.00 89.19 71 VAL A N 1
ATOM 572 C CA . VAL A 1 71 ? -2.909 4.518 7.90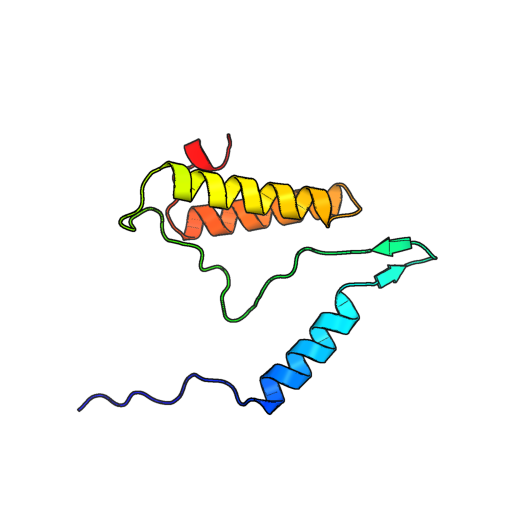5 1.00 89.19 71 VAL A CA 1
ATOM 573 C C . VAL A 1 71 ? -4.061 5.490 8.173 1.00 89.19 71 VAL A C 1
ATOM 575 O O . VAL A 1 71 ? -4.666 5.462 9.240 1.00 89.19 71 VAL A O 1
ATOM 578 N N . ARG A 1 72 ? -4.378 6.365 7.214 1.00 87.00 72 ARG A N 1
ATOM 579 C CA . ARG A 1 72 ? -5.408 7.395 7.395 1.00 87.00 72 ARG A CA 1
ATOM 580 C C . ARG A 1 72 ? -6.830 6.844 7.355 1.00 87.00 72 ARG A C 1
ATOM 582 O O . ARG A 1 72 ? -7.702 7.389 8.028 1.00 87.00 72 ARG A O 1
ATOM 589 N N . TYR A 1 73 ? -7.084 5.848 6.512 1.00 83.88 73 TYR A N 1
ATOM 590 C CA . TYR A 1 73 ? -8.437 5.369 6.242 1.00 83.88 73 TYR A CA 1
ATOM 591 C C . TYR A 1 73 ? -8.796 4.090 6.983 1.00 83.88 73 TYR A C 1
ATOM 593 O O . TYR A 1 73 ? -9.981 3.802 7.101 1.00 83.88 73 TYR A O 1
ATOM 601 N N . LEU A 1 74 ? -7.839 3.309 7.471 1.00 85.69 74 LEU A N 1
ATOM 602 C CA . LEU A 1 74 ? -8.148 2.031 8.100 1.00 85.69 74 LEU A CA 1
ATOM 603 C C . LEU A 1 74 ? -8.292 2.193 9.605 1.00 85.69 74 LEU A C 1
ATOM 605 O O . LEU A 1 74 ? -7.444 2.756 10.287 1.00 85.69 74 LEU A O 1
ATOM 609 N N . THR A 1 75 ? -9.406 1.686 10.118 1.00 82.75 75 THR A N 1
ATOM 610 C CA . THR A 1 75 ? -9.789 1.851 11.524 1.00 82.75 75 THR A CA 1
ATOM 611 C C . THR A 1 75 ? -9.236 0.770 12.443 1.00 82.75 75 THR A C 1
ATOM 613 O O . THR A 1 75 ? -9.199 0.955 13.655 1.00 82.75 75 THR A O 1
ATOM 616 N N . THR A 1 76 ? -8.840 -0.378 11.892 1.00 86.69 76 THR A N 1
ATOM 617 C CA . THR A 1 76 ? -8.364 -1.524 12.673 1.00 86.69 76 THR A CA 1
ATOM 618 C C . THR A 1 76 ? -7.028 -2.022 12.148 1.00 86.69 76 THR A C 1
ATOM 620 O O . THR A 1 76 ? -6.764 -1.961 10.947 1.00 86.69 76 THR A O 1
ATOM 623 N N . LEU A 1 77 ? -6.207 -2.566 13.050 1.00 87.75 77 LEU A N 1
ATOM 624 C CA . LEU A 1 77 ? -4.903 -3.122 12.695 1.00 87.75 77 LEU A CA 1
ATOM 625 C C . LEU A 1 77 ? -5.027 -4.275 11.690 1.00 87.75 77 LEU A C 1
ATOM 627 O O . LEU A 1 77 ? -4.293 -4.306 10.716 1.00 87.75 77 LEU A O 1
ATOM 631 N N . SER A 1 78 ? -6.010 -5.161 11.862 1.00 88.06 78 SER A N 1
ATOM 632 C CA . SER A 1 78 ? -6.222 -6.285 10.940 1.00 88.06 78 SER A CA 1
ATOM 633 C C . SER A 1 78 ? -6.549 -5.827 9.512 1.00 88.06 78 SER A C 1
ATOM 635 O O . SER A 1 78 ? -6.042 -6.404 8.554 1.00 88.06 78 SER A O 1
ATOM 637 N N . GLN A 1 79 ? -7.348 -4.764 9.353 1.00 86.50 79 GLN A N 1
ATOM 638 C CA . GLN A 1 79 ? -7.597 -4.183 8.029 1.00 86.50 79 GLN A CA 1
ATOM 639 C C . GLN A 1 79 ? -6.322 -3.583 7.437 1.00 86.50 79 GLN A C 1
ATOM 641 O O . GLN A 1 79 ? -6.078 -3.728 6.245 1.00 86.50 79 GLN A O 1
ATOM 646 N N . PHE A 1 80 ? -5.515 -2.920 8.265 1.00 89.19 80 PHE A N 1
ATOM 647 C CA . PHE A 1 80 ? -4.235 -2.364 7.844 1.00 89.19 80 PHE A CA 1
ATOM 648 C C . PHE A 1 80 ? -3.250 -3.444 7.393 1.00 89.19 80 PHE A C 1
ATOM 650 O O . PHE A 1 80 ? -2.644 -3.306 6.336 1.00 89.19 80 PHE A O 1
ATOM 657 N N . GLU A 1 81 ? -3.124 -4.539 8.137 1.00 91.00 81 GLU A N 1
ATOM 658 C CA . GLU A 1 81 ? -2.256 -5.665 7.779 1.00 91.00 81 GLU A CA 1
ATOM 659 C C . GLU A 1 81 ? -2.673 -6.315 6.456 1.00 91.00 81 GLU A C 1
ATOM 661 O O . GLU A 1 81 ? -1.822 -6.584 5.605 1.00 91.00 81 GLU A O 1
ATOM 666 N N . GLU A 1 82 ? -3.976 -6.521 6.256 1.00 90.12 82 GLU A N 1
ATOM 667 C CA . GLU A 1 82 ? -4.502 -7.067 5.006 1.00 90.12 82 GLU A CA 1
ATOM 668 C C . GLU A 1 82 ? -4.266 -6.111 3.829 1.00 90.12 82 GLU A C 1
ATOM 670 O O . GLU A 1 82 ? -3.798 -6.539 2.775 1.00 90.12 82 GLU A O 1
ATOM 675 N N . GLU A 1 83 ? -4.497 -4.811 4.016 1.00 90.25 83 GLU A N 1
ATOM 676 C CA . GLU A 1 83 ? -4.228 -3.795 2.997 1.00 90.25 83 GLU A CA 1
ATOM 677 C C . GLU A 1 83 ? -2.741 -3.759 2.621 1.00 90.25 83 GLU A C 1
ATOM 679 O O . GLU A 1 83 ? -2.392 -3.769 1.441 1.00 90.25 83 GLU A O 1
ATOM 684 N N . ILE A 1 84 ? -1.843 -3.778 3.609 1.00 91.56 84 ILE A N 1
ATOM 685 C CA . ILE A 1 84 ? -0.395 -3.835 3.380 1.00 91.56 84 ILE A CA 1
ATOM 686 C C . ILE A 1 84 ? -0.042 -5.086 2.581 1.00 91.56 84 ILE A C 1
ATOM 688 O O . ILE A 1 84 ? 0.699 -4.994 1.603 1.00 91.56 84 ILE A O 1
ATOM 692 N N . ARG A 1 85 ? -0.598 -6.248 2.935 1.00 91.25 85 ARG A N 1
ATOM 693 C CA . ARG A 1 85 ? -0.369 -7.500 2.206 1.00 91.25 85 ARG A CA 1
ATOM 694 C C . ARG A 1 85 ? -0.794 -7.389 0.740 1.00 91.25 85 ARG A C 1
ATOM 696 O O . ARG A 1 85 ? -0.027 -7.789 -0.136 1.00 91.25 85 ARG A O 1
ATOM 703 N N . GLN A 1 86 ? -1.969 -6.825 0.466 1.00 90.12 86 GLN A N 1
ATOM 704 C CA . GLN A 1 86 ? -2.459 -6.610 -0.899 1.00 90.12 86 GLN A CA 1
ATOM 705 C C . GLN A 1 86 ? -1.575 -5.625 -1.670 1.00 90.12 86 GLN A C 1
ATOM 707 O O . GLN A 1 86 ? -1.167 -5.916 -2.793 1.00 90.12 86 GLN A O 1
ATOM 712 N N . MET A 1 87 ? -1.180 -4.508 -1.053 1.00 89.88 87 MET A N 1
ATOM 713 C CA . MET A 1 87 ? -0.271 -3.536 -1.668 1.00 89.88 87 MET A CA 1
ATOM 714 C C . MET A 1 87 ? 1.079 -4.163 -2.032 1.00 89.88 87 MET A C 1
ATOM 716 O O . MET A 1 87 ? 1.575 -3.939 -3.135 1.00 89.88 87 MET A O 1
ATOM 720 N N . LYS A 1 88 ? 1.657 -5.002 -1.160 1.00 91.25 88 LYS A N 1
ATOM 721 C CA . LYS A 1 88 ? 2.906 -5.721 -1.463 1.00 91.25 88 LYS A CA 1
ATOM 722 C C . LYS A 1 88 ? 2.761 -6.622 -2.687 1.00 91.25 88 LYS A C 1
ATOM 724 O O . LYS A 1 88 ? 3.627 -6.601 -3.559 1.00 91.25 88 LYS A O 1
ATOM 729 N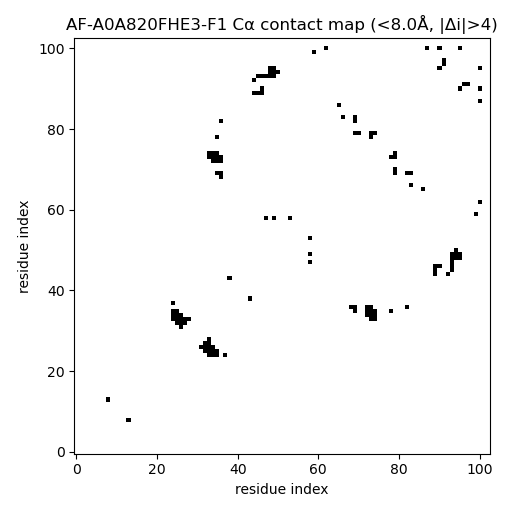 N . LEU A 1 89 ? 1.667 -7.381 -2.776 1.00 91.06 89 LEU A N 1
ATOM 730 C CA . LEU A 1 89 ? 1.385 -8.230 -3.937 1.00 91.06 89 LEU A CA 1
ATOM 731 C C . LEU A 1 89 ? 1.227 -7.401 -5.216 1.00 91.06 89 LEU A C 1
ATOM 733 O O . LEU A 1 89 ? 1.814 -7.747 -6.241 1.00 91.06 89 LEU A O 1
ATOM 737 N N . THR A 1 90 ? 0.517 -6.277 -5.140 1.00 90.56 90 THR A N 1
ATOM 738 C CA . THR A 1 90 ? 0.371 -5.324 -6.245 1.00 90.56 90 THR A CA 1
ATOM 739 C C . THR A 1 90 ? 1.726 -4.793 -6.710 1.00 90.56 90 THR A C 1
ATOM 741 O O . THR A 1 90 ? 2.030 -4.847 -7.901 1.00 90.56 90 THR A O 1
ATOM 744 N N . PHE A 1 91 ? 2.597 -4.339 -5.807 1.00 91.75 91 PHE A N 1
ATOM 745 C CA . PHE A 1 91 ? 3.922 -3.838 -6.187 1.00 91.75 91 PHE A CA 1
ATOM 746 C C . PHE A 1 91 ? 4.809 -4.925 -6.804 1.00 91.75 91 PHE A C 1
ATOM 748 O O . PHE A 1 91 ? 5.439 -4.679 -7.835 1.00 91.75 91 PHE A O 1
ATOM 755 N N . LEU A 1 92 ? 4.806 -6.138 -6.243 1.00 91.88 92 LEU A N 1
ATOM 756 C CA . LEU A 1 92 ? 5.522 -7.280 -6.819 1.00 91.88 92 LEU A CA 1
ATOM 757 C C . LEU A 1 92 ? 5.027 -7.605 -8.234 1.00 91.88 92 LEU A C 1
ATOM 759 O O . LEU A 1 92 ? 5.841 -7.798 -9.136 1.00 91.88 92 LEU A O 1
ATOM 763 N N . TYR A 1 93 ? 3.709 -7.603 -8.452 1.00 91.31 93 TYR A N 1
ATOM 764 C CA . TYR A 1 93 ? 3.112 -7.833 -9.770 1.00 91.31 93 TYR A CA 1
ATOM 765 C C . TYR A 1 93 ? 3.538 -6.775 -10.803 1.00 91.31 93 TYR A C 1
ATOM 767 O O . TYR A 1 93 ? 3.760 -7.097 -11.967 1.00 91.31 93 TYR A O 1
ATOM 775 N N . ASN A 1 94 ? 3.737 -5.524 -10.373 1.00 91.44 94 ASN A N 1
ATOM 776 C CA . ASN A 1 94 ? 4.205 -4.424 -11.227 1.00 91.44 94 ASN A CA 1
ATOM 777 C C . ASN A 1 94 ? 5.741 -4.342 -11.349 1.00 91.44 94 ASN A C 1
ATOM 779 O O . ASN A 1 94 ? 6.278 -3.362 -11.874 1.00 91.44 94 ASN A O 1
ATOM 783 N N . GLY A 1 95 ? 6.458 -5.367 -10.876 1.00 92.06 95 GLY A N 1
ATOM 784 C CA . GLY A 1 95 ? 7.903 -5.511 -11.042 1.00 92.06 95 GLY A CA 1
ATOM 785 C C . GLY A 1 95 ? 8.748 -4.693 -10.067 1.00 92.06 95 GLY A C 1
ATOM 786 O O . GLY A 1 95 ? 9.943 -4.518 -10.308 1.00 92.06 95 GLY A O 1
ATOM 787 N N . TYR A 1 96 ? 8.167 -4.182 -8.978 1.00 93.25 96 TYR A N 1
ATOM 788 C CA . TYR A 1 96 ? 8.943 -3.492 -7.951 1.00 93.25 96 TYR A CA 1
ATOM 789 C C . TYR A 1 96 ? 9.852 -4.497 -7.230 1.00 93.25 96 TYR A C 1
ATOM 791 O O . TYR A 1 96 ? 9.393 -5.562 -6.809 1.00 93.25 96 TYR A O 1
ATOM 799 N N . PRO A 1 97 ? 11.143 -4.185 -7.042 1.00 91.19 97 PRO A N 1
ATOM 800 C CA . PRO A 1 97 ? 12.051 -5.083 -6.346 1.00 91.19 97 PRO A CA 1
ATOM 801 C C . PRO A 1 97 ? 11.744 -5.093 -4.833 1.00 91.19 97 PRO A C 1
ATOM 803 O O . PRO A 1 97 ? 11.484 -4.026 -4.270 1.00 91.19 97 PRO A O 1
ATOM 806 N N . PRO A 1 98 ? 11.872 -6.242 -4.134 1.00 89.38 98 PRO A N 1
ATOM 807 C CA . PRO A 1 98 ? 11.518 -6.374 -2.712 1.00 89.38 98 PRO A CA 1
ATOM 808 C C . PRO A 1 98 ? 12.140 -5.314 -1.795 1.00 89.38 98 PRO A C 1
ATOM 810 O O . PRO A 1 98 ? 11.483 -4.799 -0.898 1.00 89.38 98 PRO A O 1
ATOM 813 N N . ARG A 1 99 ? 13.373 -4.879 -2.095 1.00 88.12 99 ARG A N 1
ATOM 814 C CA . ARG A 1 99 ? 14.073 -3.812 -1.355 1.00 88.12 99 ARG A CA 1
ATOM 815 C C . ARG A 1 99 ? 13.323 -2.471 -1.284 1.00 88.12 99 ARG A C 1
ATOM 817 O O . ARG A 1 99 ? 13.623 -1.676 -0.405 1.00 88.12 99 ARG A O 1
ATOM 824 N N . HIS A 1 100 ? 12.431 -2.188 -2.237 1.00 82.12 100 HIS A N 1
ATOM 825 C CA . HIS A 1 100 ? 11.603 -0.974 -2.228 1.00 82.12 100 HIS A CA 1
ATOM 826 C C . HIS A 1 100 ? 10.297 -1.174 -1.458 1.00 82.12 100 HIS A C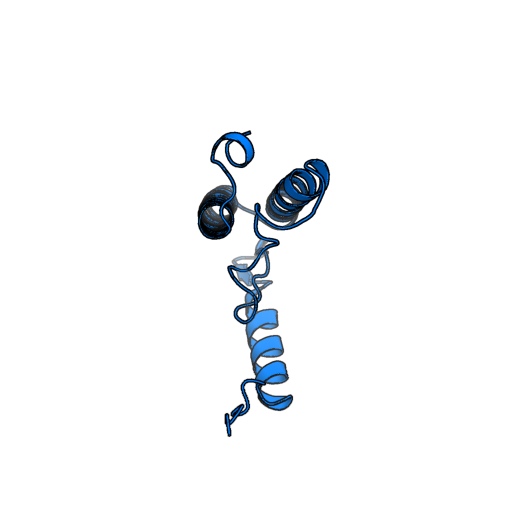 1
ATOM 828 O O . HIS A 1 100 ? 9.733 -0.204 -0.971 1.00 82.12 100 HIS A O 1
ATOM 834 N N . ILE A 1 101 ? 9.823 -2.416 -1.362 1.00 84.44 101 ILE A N 1
ATOM 835 C CA . ILE A 1 101 ? 8.534 -2.775 -0.768 1.00 84.44 101 ILE A CA 1
ATOM 836 C C . ILE A 1 101 ? 8.661 -2.986 0.747 1.00 84.44 101 ILE A C 1
ATOM 838 O O . ILE A 1 101 ? 7.761 -2.619 1.494 1.00 84.44 101 ILE A O 1
ATOM 842 N N . ASP A 1 102 ? 9.765 -3.587 1.197 1.00 81.44 102 ASP A N 1
ATOM 843 C CA . ASP A 1 102 ? 10.004 -3.951 2.603 1.00 81.44 102 ASP A CA 1
ATOM 844 C C . ASP A 1 102 ? 10.770 -2.880 3.396 1.00 81.44 102 ASP A C 1
ATOM 846 O O . ASP A 1 102 ? 11.371 -3.177 4.429 1.00 81.44 102 ASP A O 1
ATOM 850 N N . ARG A 1 103 ? 10.794 -1.650 2.884 1.00 63.44 103 ARG A N 1
ATOM 851 C CA . ARG A 1 103 ? 11.474 -0.522 3.518 1.00 63.44 103 ARG A CA 1
ATOM 852 C C . ARG A 1 103 ? 10.632 0.075 4.640 1.00 63.44 103 ARG A C 1
ATOM 854 O O . ARG A 1 103 ? 11.254 0.480 5.646 1.00 63.44 103 ARG A O 1
#

Solvent-accessible surface area (backbone atoms only — not comparable to full-atom values): 6399 Å² total; per-residue (Å²): 143,81,87,84,76,89,88,72,83,53,76,66,57,56,52,52,52,48,53,58,52,57,66,67,42,59,41,69,60,92,86,42,79,40,39,60,79,86,76,57,76,95,52,58,70,67,61,88,42,57,87,50,100,68,61,72,66,58,62,49,50,53,52,53,51,53,52,52,46,39,67,72,35,36,78,44,69,69,57,37,54,51,49,50,53,50,50,50,52,33,39,48,75,32,59,42,56,66,80,74,73,77,106

Mean predicted aligned error: 12.05 Å

Foldseek 3Di:
DDDPDDPDDDPVVVVVCVVVVVVPQFDCDVNDTAGADDDDPVCPPDDQAPPDPDDPVVVLVVLVVQLVSLVVGGDDPVRSVVSLVRNLVSNVVSVNDVVSSVD

Organism: NCBI:txid392030

InterPro domains:
  IPR058912 Helix-turn-helix domain, animal [PF26215] (46-103)

pLDDT: mean 73.67, std 19.44, range [31.2, 93.25]